Protein AF-A0A3R8M4E2-F1 (afdb_monomer_lite)

Sequence (151 aa):
SEGWDIAKRQIIWLYVALVLSTLIIVFLRDYRVLRRFSYVSMVVGLILLLSPMLPVIGTEINGARIWVRIPGLGSFQPGEFAKLFLAFFFAAYLFDHRDQLAVGGKKVLGLQLPRIKDLGPIIVVWIASMGVLVVQHDLGTSLMFFAMFVA

Radius of gyration: 19.11 Å; chains: 1; bounding box: 42×37×64 Å

Secondary structure (DSSP, 8-state):
-HHHHHHHHHHHHHHHHHHHHHHHHHH---THHHHHTHHHHHHHHHHHHHGGGSTTTEEEETTEEEEEEETTTEEE-HHHHHHHHHHHHHHHHHHHHHHHHHH---EETTEE---HHHHHHHHHHHHHHHHHHHHTT-HHHHHHHHHHHH-

Structure (mmCIF, N/CA/C/O backbone):
data_AF-A0A3R8M4E2-F1
#
_entry.id   AF-A0A3R8M4E2-F1
#
loop_
_atom_site.group_PDB
_atom_site.id
_atom_site.type_symbol
_atom_site.label_atom_id
_atom_site.label_alt_id
_atom_site.label_comp_id
_atom_site.label_asym_id
_atom_site.label_entity_id
_atom_site.label_seq_id
_atom_site.pdbx_PDB_ins_code
_atom_site.Cartn_x
_atom_site.Cartn_y
_atom_site.Cartn_z
_atom_site.occupancy
_atom_site.B_iso_or_equiv
_atom_site.auth_seq_id
_atom_site.auth_comp_id
_atom_site.auth_asym_id
_atom_site.auth_atom_id
_atom_site.pdbx_PDB_model_num
ATOM 1 N N . SER A 1 1 ? 10.727 -0.729 -34.258 1.00 61.34 1 SER A N 1
ATOM 2 C CA . SER A 1 1 ? 10.720 0.594 -33.603 1.00 61.34 1 SER A CA 1
ATOM 3 C C . SER A 1 1 ? 10.238 0.428 -32.171 1.00 61.34 1 SER A C 1
ATOM 5 O O . SER A 1 1 ? 9.037 0.452 -31.928 1.00 61.34 1 SER A O 1
ATOM 7 N N . GLU A 1 2 ? 11.165 0.219 -31.237 1.00 71.62 2 GLU A N 1
ATOM 8 C CA . GLU A 1 2 ? 10.894 -0.169 -29.838 1.00 71.62 2 GLU A CA 1
ATOM 9 C C . GLU A 1 2 ? 9.865 0.728 -29.121 1.00 71.62 2 GLU A C 1
ATOM 11 O O . GLU A 1 2 ? 9.070 0.251 -28.312 1.00 71.62 2 GLU A O 1
ATOM 16 N N . GLY A 1 3 ? 9.794 2.016 -29.480 1.00 79.94 3 GLY A N 1
ATOM 17 C CA . GLY A 1 3 ? 8.797 2.948 -28.940 1.00 79.94 3 GLY A CA 1
ATOM 18 C C . GLY A 1 3 ? 7.339 2.574 -29.246 1.00 79.94 3 GLY A C 1
ATOM 19 O O . GLY A 1 3 ? 6.466 2.792 -28.409 1.00 79.94 3 GLY A O 1
ATOM 20 N N . TRP A 1 4 ? 7.061 1.954 -30.397 1.00 82.69 4 TRP A N 1
ATOM 21 C CA . TRP A 1 4 ? 5.698 1.545 -30.761 1.00 82.69 4 TRP A CA 1
ATOM 22 C C . TRP A 1 4 ? 5.197 0.371 -29.916 1.00 82.69 4 TRP A C 1
ATOM 24 O O . TRP A 1 4 ? 4.014 0.321 -29.580 1.00 82.69 4 TRP A O 1
ATOM 34 N N . ASP A 1 5 ? 6.081 -0.545 -29.527 1.00 85.81 5 ASP A N 1
ATOM 35 C CA . ASP A 1 5 ? 5.717 -1.690 -28.687 1.00 85.81 5 ASP A CA 1
ATOM 36 C C . ASP A 1 5 ? 5.492 -1.266 -27.229 1.00 85.81 5 ASP A C 1
ATOM 38 O O . ASP A 1 5 ? 4.583 -1.764 -26.558 1.00 85.81 5 ASP A O 1
ATOM 42 N N . ILE A 1 6 ? 6.255 -0.278 -26.747 1.00 86.62 6 ILE A N 1
ATOM 43 C CA . ILE A 1 6 ? 6.025 0.353 -25.440 1.00 86.62 6 ILE A CA 1
ATOM 44 C C . ILE A 1 6 ? 4.685 1.097 -25.429 1.00 86.62 6 ILE A C 1
ATOM 46 O O . ILE A 1 6 ? 3.888 0.887 -24.512 1.00 86.62 6 ILE A O 1
ATOM 50 N N . ALA A 1 7 ? 4.407 1.906 -26.456 1.00 87.56 7 ALA A N 1
ATOM 51 C CA . ALA A 1 7 ? 3.160 2.662 -26.563 1.00 87.56 7 ALA A CA 1
ATOM 52 C C . ALA A 1 7 ? 1.929 1.741 -26.606 1.00 87.56 7 ALA A C 1
ATOM 54 O O . ALA A 1 7 ? 0.976 1.948 -25.856 1.00 87.56 7 ALA A O 1
ATOM 55 N N . LYS A 1 8 ? 1.966 0.667 -27.408 1.00 89.94 8 LYS A N 1
ATOM 56 C CA . LYS A 1 8 ? 0.891 -0.342 -27.445 1.00 89.94 8 LYS A CA 1
ATOM 57 C C . LYS A 1 8 ? 0.645 -0.959 -26.071 1.00 89.94 8 LYS A C 1
ATOM 59 O O . LYS A 1 8 ? -0.502 -1.049 -25.639 1.00 89.94 8 LYS A O 1
ATOM 64 N N . ARG A 1 9 ? 1.710 -1.346 -25.360 1.00 85.12 9 ARG A N 1
ATOM 65 C C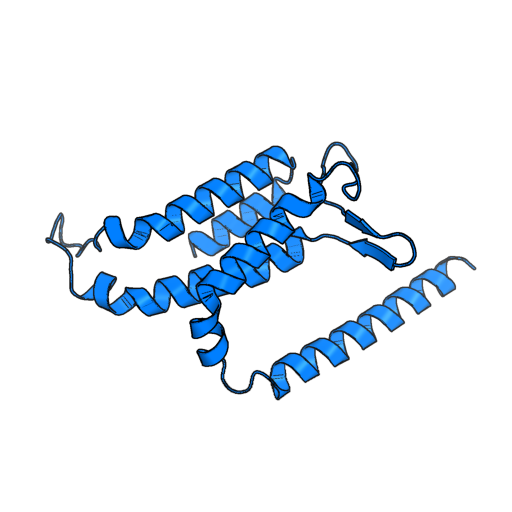A . ARG A 1 9 ? 1.596 -1.926 -24.015 1.00 85.12 9 ARG A CA 1
ATOM 66 C C . ARG A 1 9 ? 0.968 -0.942 -23.025 1.00 85.12 9 ARG A C 1
ATOM 68 O O . ARG A 1 9 ? 0.095 -1.341 -22.263 1.00 85.12 9 ARG A O 1
ATOM 75 N N . GLN A 1 10 ? 1.378 0.327 -23.046 1.00 87.06 10 GLN A N 1
ATOM 76 C CA . GLN A 1 10 ? 0.802 1.363 -22.180 1.00 87.06 10 GLN A CA 1
ATOM 77 C C . GLN A 1 10 ? -0.689 1.579 -22.454 1.00 87.06 10 GLN A C 1
ATOM 79 O O . GLN A 1 10 ? -1.475 1.638 -21.513 1.00 87.06 10 GLN A O 1
ATOM 84 N N . ILE A 1 11 ? -1.088 1.628 -23.728 1.00 92.81 11 ILE A N 1
ATOM 85 C CA . ILE A 1 11 ? -2.493 1.789 -24.119 1.00 92.81 11 ILE A CA 1
ATOM 86 C C . ILE A 1 11 ? -3.336 0.603 -23.631 1.00 92.81 11 ILE A C 1
ATOM 88 O O . ILE A 1 11 ? -4.414 0.812 -23.080 1.00 92.81 11 ILE A O 1
ATOM 92 N N . ILE A 1 12 ? -2.841 -0.634 -23.765 1.00 90.31 12 ILE A N 1
ATOM 93 C CA . ILE A 1 12 ? -3.538 -1.829 -23.260 1.00 90.31 12 ILE A CA 1
ATOM 94 C C . ILE A 1 12 ? -3.752 -1.732 -21.744 1.00 90.31 12 ILE A C 1
ATOM 96 O O . ILE A 1 12 ? -4.877 -1.903 -21.277 1.00 90.31 12 ILE A O 1
ATOM 100 N N . TRP A 1 13 ? -2.707 -1.412 -20.975 1.00 86.69 13 TRP A N 1
ATOM 101 C CA . TRP A 1 13 ? -2.825 -1.264 -19.520 1.00 86.69 13 TRP A CA 1
ATOM 102 C C . TRP A 1 13 ? -3.766 -0.131 -19.111 1.00 86.69 13 TRP A C 1
ATOM 104 O O . TRP A 1 13 ? -4.512 -0.284 -18.146 1.00 86.69 13 TRP A O 1
ATOM 114 N N . LEU A 1 14 ? -3.787 0.970 -19.864 1.00 91.38 14 LEU A N 1
ATOM 115 C CA . LEU A 1 14 ? -4.712 2.076 -19.634 1.00 91.38 14 LEU A CA 1
ATOM 116 C C . LEU A 1 14 ? -6.171 1.642 -19.836 1.00 91.38 14 LEU A C 1
ATOM 118 O O . LEU A 1 14 ? -7.011 1.918 -18.981 1.00 91.38 14 LEU A O 1
ATOM 122 N N . TYR A 1 15 ? -6.472 0.906 -20.909 1.00 93.50 15 TYR A N 1
ATOM 123 C CA . TYR A 1 15 ? -7.816 0.360 -21.122 1.00 93.50 15 TYR A CA 1
ATOM 124 C C . TYR A 1 15 ? -8.215 -0.636 -20.033 1.00 93.50 15 TYR A C 1
ATOM 126 O O . TYR A 1 15 ? -9.329 -0.557 -19.517 1.00 93.50 15 TYR A O 1
ATOM 134 N N . VAL A 1 16 ? -7.308 -1.534 -19.636 1.00 91.50 16 VAL A N 1
ATOM 135 C CA . VAL A 1 16 ? -7.551 -2.477 -18.533 1.00 91.50 16 VAL A CA 1
ATOM 136 C C . VAL A 1 16 ? -7.866 -1.724 -17.237 1.00 91.50 16 VAL A C 1
ATOM 138 O O . VAL A 1 16 ? -8.850 -2.046 -16.573 1.00 91.50 16 VAL A O 1
ATOM 141 N N . ALA A 1 17 ? -7.093 -0.688 -16.901 1.00 87.31 17 ALA A N 1
ATOM 142 C CA . ALA A 1 17 ? -7.321 0.123 -15.708 1.00 87.31 17 ALA A CA 1
ATOM 143 C C . ALA A 1 17 ? -8.676 0.853 -15.742 1.00 87.31 17 ALA A C 1
ATOM 145 O O . ALA A 1 17 ? -9.394 0.850 -14.742 1.00 87.31 17 ALA A O 1
ATOM 146 N N . LEU A 1 18 ? -9.062 1.425 -16.888 1.00 92.75 18 LEU A N 1
ATOM 147 C CA . LEU A 1 18 ? -10.352 2.105 -17.061 1.00 92.75 18 LEU A CA 1
ATOM 148 C C . LEU A 1 18 ? -11.539 1.151 -16.902 1.00 92.75 18 LEU A C 1
ATOM 150 O O . LEU A 1 18 ? -12.505 1.473 -16.205 1.00 92.75 18 LEU A O 1
ATOM 154 N N . VAL A 1 19 ? -11.460 -0.032 -17.516 1.00 93.50 19 VAL A N 1
ATOM 155 C CA . VAL A 1 19 ? -12.505 -1.055 -17.401 1.00 93.50 19 VAL A CA 1
ATOM 156 C C . VAL A 1 19 ? -12.627 -1.511 -15.951 1.00 93.50 19 VAL A C 1
ATOM 158 O O . VAL A 1 19 ? -13.721 -1.466 -15.394 1.00 93.50 19 VAL A O 1
ATOM 161 N N . LEU A 1 20 ? -11.514 -1.874 -15.306 1.00 88.56 20 LEU A N 1
ATOM 162 C CA . LEU A 1 20 ? -11.524 -2.310 -13.908 1.00 88.56 20 LEU A CA 1
ATOM 163 C C . LEU A 1 20 ? -12.052 -1.221 -12.967 1.00 88.56 20 LEU A C 1
ATOM 165 O O . LEU A 1 20 ? -12.878 -1.517 -12.109 1.00 88.56 20 LEU A O 1
ATOM 169 N N . SER A 1 21 ? -11.640 0.036 -13.149 1.00 86.75 21 SER A N 1
ATOM 170 C CA . SER A 1 21 ? -12.139 1.168 -12.358 1.00 86.75 21 SER A CA 1
ATOM 171 C C . SER A 1 21 ? -13.651 1.351 -12.515 1.00 86.75 21 SER A C 1
ATOM 173 O O . SER A 1 21 ? -14.366 1.478 -11.521 1.00 86.75 21 SER A O 1
ATOM 175 N N . THR A 1 22 ? -14.158 1.275 -13.747 1.00 88.94 22 THR A N 1
ATOM 176 C CA . THR A 1 22 ? -15.597 1.383 -14.025 1.00 88.94 22 THR A CA 1
ATOM 177 C C . THR A 1 22 ? -16.373 0.241 -13.371 1.00 88.94 22 THR A C 1
ATOM 179 O O . THR A 1 22 ? -17.385 0.483 -12.716 1.00 88.94 22 THR A O 1
ATOM 182 N N . LEU A 1 23 ? -15.884 -0.999 -13.487 1.00 88.25 23 LEU A N 1
ATOM 183 C CA . LEU A 1 23 ? -16.505 -2.160 -12.847 1.00 88.25 23 LEU A CA 1
ATOM 184 C C . LEU A 1 23 ? -16.550 -2.005 -11.324 1.00 88.25 23 LEU A C 1
ATOM 186 O O . LEU A 1 23 ? -17.595 -2.236 -10.722 1.00 88.25 23 LEU A O 1
ATOM 190 N N . ILE A 1 24 ? -15.448 -1.568 -10.709 1.00 84.31 24 ILE A N 1
ATOM 191 C CA . ILE A 1 24 ? -15.377 -1.293 -9.269 1.00 84.31 24 ILE A CA 1
ATOM 192 C C . ILE A 1 24 ? -16.459 -0.282 -8.877 1.00 84.31 24 ILE A C 1
ATOM 194 O O . ILE A 1 24 ? -17.232 -0.567 -7.973 1.00 84.31 24 ILE A O 1
ATOM 198 N N . ILE A 1 25 ? -16.578 0.849 -9.576 1.00 84.38 25 ILE A N 1
ATOM 199 C CA . ILE A 1 25 ? -17.571 1.891 -9.257 1.00 84.38 25 ILE A CA 1
ATOM 200 C C . ILE A 1 25 ? -19.011 1.379 -9.415 1.00 84.38 25 ILE A C 1
ATOM 202 O O . ILE A 1 25 ? -19.870 1.680 -8.587 1.00 84.38 25 ILE A O 1
ATOM 206 N N . VAL A 1 26 ? -19.288 0.598 -10.462 1.00 85.88 26 VAL A N 1
ATOM 207 C CA . VAL A 1 26 ? -20.635 0.072 -10.735 1.00 85.88 26 VAL A CA 1
ATOM 208 C C . VAL A 1 26 ? -21.039 -0.997 -9.716 1.00 85.88 26 VAL A C 1
ATOM 210 O O . VAL A 1 26 ? -22.174 -0.985 -9.232 1.00 85.88 26 VAL A O 1
ATOM 213 N N . PHE A 1 27 ? -20.129 -1.914 -9.377 1.00 81.38 27 PHE A N 1
ATOM 214 C CA . PHE A 1 27 ? -20.419 -3.031 -8.476 1.00 81.38 27 PHE A CA 1
ATOM 215 C C . PHE A 1 27 ? -20.308 -2.659 -6.993 1.00 81.38 27 PHE A C 1
ATOM 217 O O . PHE A 1 27 ? -21.101 -3.146 -6.188 1.00 81.38 27 PHE A O 1
ATOM 224 N N . LEU A 1 28 ? -19.401 -1.755 -6.609 1.00 75.44 28 LEU A N 1
ATOM 225 C CA . LEU A 1 28 ? -19.294 -1.226 -5.240 1.00 75.44 28 LEU A CA 1
ATOM 226 C C . LEU A 1 28 ? -20.220 -0.023 -5.042 1.00 75.44 28 LEU A C 1
ATOM 228 O O . LEU A 1 28 ? -19.820 1.035 -4.562 1.00 75.44 28 LEU A O 1
ATOM 232 N N . ARG A 1 29 ? -21.495 -0.214 -5.394 1.00 69.06 29 ARG A N 1
ATOM 233 C CA . ARG A 1 29 ? -22.538 0.810 -5.272 1.00 69.06 29 ARG A CA 1
ATOM 234 C C . ARG A 1 29 ? -22.812 1.200 -3.817 1.00 69.06 29 ARG A C 1
ATOM 236 O O . ARG A 1 29 ? -23.204 2.332 -3.552 1.00 69.06 29 ARG A O 1
ATOM 243 N N . ASP A 1 30 ? -22.588 0.272 -2.886 1.00 75.06 30 ASP A N 1
ATOM 244 C CA . ASP A 1 30 ? -22.625 0.535 -1.450 1.00 75.06 30 ASP A CA 1
ATOM 245 C C . ASP A 1 30 ? -21.216 0.458 -0.850 1.00 75.06 30 ASP A C 1
ATOM 247 O O . ASP A 1 30 ? -20.702 -0.609 -0.501 1.00 75.06 30 ASP A O 1
ATOM 251 N N . TYR A 1 31 ? -20.591 1.625 -0.695 1.00 67.19 31 TYR A N 1
ATOM 252 C CA . TYR A 1 31 ? -19.274 1.757 -0.076 1.00 67.19 31 TYR A CA 1
ATOM 253 C C . TYR A 1 31 ? -19.260 1.296 1.394 1.00 67.19 31 TYR A C 1
ATOM 255 O O . TYR A 1 31 ? -18.195 1.035 1.957 1.00 67.19 31 TYR A O 1
ATOM 263 N N . ARG A 1 32 ? -20.429 1.144 2.036 1.00 66.50 32 ARG A N 1
ATOM 264 C CA . ARG A 1 32 ? -20.531 0.618 3.405 1.00 66.50 32 ARG A CA 1
ATOM 265 C C . ARG A 1 32 ? -20.160 -0.858 3.475 1.00 66.50 32 ARG A C 1
ATOM 267 O O . ARG A 1 32 ? -19.757 -1.319 4.540 1.00 66.50 32 ARG A O 1
ATOM 274 N N . VAL A 1 33 ? -20.223 -1.589 2.359 1.00 69.19 33 VAL A N 1
ATOM 275 C CA . VAL A 1 33 ? -19.747 -2.976 2.294 1.00 69.19 33 VAL A CA 1
ATOM 276 C C . VAL A 1 33 ? -18.242 -3.041 2.569 1.00 69.19 33 VAL A C 1
ATOM 278 O O . VAL A 1 33 ? -17.817 -3.917 3.319 1.00 69.19 33 VAL A O 1
ATOM 281 N N . LEU A 1 34 ? -17.440 -2.076 2.087 1.00 66.19 34 LEU A N 1
ATOM 282 C CA . LEU A 1 34 ? -15.996 -2.028 2.381 1.00 66.19 34 LEU A CA 1
ATOM 283 C C . LEU A 1 34 ? -15.728 -1.898 3.882 1.00 66.19 34 LEU A C 1
ATOM 285 O O . LEU A 1 34 ? -14.736 -2.429 4.375 1.00 66.19 34 LEU A O 1
ATOM 289 N N . ARG A 1 35 ? -16.635 -1.247 4.621 1.00 69.75 35 ARG A N 1
ATOM 290 C CA . ARG A 1 35 ? -16.524 -1.079 6.073 1.00 69.75 35 ARG A CA 1
ATOM 291 C C . ARG A 1 35 ? -16.551 -2.424 6.800 1.00 69.75 35 ARG A C 1
ATOM 293 O O . ARG A 1 35 ? -15.725 -2.671 7.670 1.00 69.75 35 ARG A O 1
ATOM 300 N N . ARG A 1 36 ? -17.418 -3.348 6.365 1.00 75.12 36 ARG A N 1
ATOM 301 C CA . ARG A 1 36 ? -17.486 -4.720 6.905 1.00 75.12 36 ARG A CA 1
ATOM 302 C C . ARG A 1 36 ? -16.205 -5.520 6.643 1.00 75.12 36 ARG A C 1
ATOM 304 O O . ARG A 1 36 ? -15.875 -6.412 7.419 1.00 75.12 36 ARG A O 1
ATOM 311 N N . PHE A 1 37 ? -15.480 -5.192 5.576 1.00 80.38 37 PHE A N 1
ATOM 312 C CA . PHE A 1 37 ? -14.229 -5.846 5.192 1.00 80.38 37 PHE A CA 1
ATOM 313 C C . PHE A 1 37 ? -12.977 -5.083 5.647 1.00 80.38 37 PHE A C 1
ATOM 315 O O . PHE A 1 37 ? -11.884 -5.408 5.198 1.00 80.38 37 PHE A O 1
ATOM 322 N N . SER A 1 38 ? -13.100 -4.120 6.569 1.00 81.44 38 SER A N 1
ATOM 323 C CA . SER A 1 38 ? -11.979 -3.296 7.050 1.00 81.44 38 SER A CA 1
ATOM 324 C C . SER A 1 38 ? -10.763 -4.128 7.492 1.00 81.44 38 SER A C 1
ATOM 326 O O . SER A 1 38 ? -9.658 -3.941 6.981 1.00 81.44 38 SER A O 1
ATOM 328 N N . TYR A 1 39 ? -10.961 -5.130 8.356 1.00 82.69 39 TYR A N 1
ATOM 329 C CA . TYR A 1 39 ? -9.874 -6.013 8.803 1.00 82.69 39 TYR A CA 1
ATOM 330 C C . TYR A 1 39 ? -9.313 -6.905 7.689 1.00 82.69 39 TYR A C 1
ATOM 332 O O . TYR A 1 39 ? -8.128 -7.228 7.702 1.00 82.69 39 TYR A O 1
ATOM 340 N N . VAL A 1 40 ? -10.132 -7.287 6.704 1.00 86.88 40 VAL A N 1
ATOM 341 C CA . VAL A 1 40 ? -9.651 -8.036 5.533 1.00 86.88 40 VAL A CA 1
ATOM 342 C C . VAL A 1 40 ? -8.749 -7.140 4.688 1.00 86.88 40 VAL A C 1
ATOM 344 O O . VAL A 1 40 ? -7.651 -7.557 4.330 1.00 86.88 40 VAL A O 1
ATOM 347 N N . SER A 1 41 ? -9.155 -5.891 4.448 1.00 86.06 41 SER A N 1
ATOM 348 C CA . SER A 1 41 ? -8.335 -4.887 3.765 1.00 86.06 41 SER A CA 1
ATOM 349 C C . SER A 1 41 ? -7.014 -4.649 4.497 1.00 86.06 41 SER A C 1
ATOM 351 O O . SER A 1 41 ? -5.970 -4.615 3.859 1.00 86.06 41 SER A O 1
ATOM 353 N N . MET A 1 42 ? -7.016 -4.586 5.831 1.00 86.56 42 MET A N 1
ATOM 354 C CA . MET A 1 42 ? -5.784 -4.494 6.624 1.00 86.56 42 MET A CA 1
ATOM 355 C C . MET A 1 42 ? -4.829 -5.661 6.349 1.00 86.56 42 MET A C 1
ATOM 357 O O . MET A 1 42 ? -3.664 -5.444 6.027 1.00 86.56 42 MET A O 1
ATOM 361 N N . VAL A 1 43 ? -5.319 -6.900 6.457 1.00 89.75 43 VAL A N 1
ATOM 362 C CA . VAL A 1 43 ? -4.496 -8.105 6.266 1.00 89.75 43 VAL A CA 1
ATOM 363 C C . VAL A 1 43 ? -3.969 -8.181 4.835 1.00 89.75 43 VAL A C 1
ATOM 365 O O . VAL A 1 43 ? -2.776 -8.401 4.637 1.00 89.75 43 VAL A O 1
ATOM 368 N N . VAL A 1 44 ? -4.823 -7.940 3.838 1.00 90.50 44 VAL A N 1
ATOM 369 C CA . VAL A 1 44 ? -4.421 -7.907 2.423 1.00 90.50 44 VAL A CA 1
ATOM 370 C C . VAL A 1 44 ? -3.382 -6.813 2.182 1.00 90.50 44 VAL A C 1
ATOM 372 O O . VAL A 1 44 ? -2.369 -7.070 1.536 1.00 90.50 44 VAL A O 1
ATOM 375 N N . GLY A 1 45 ? -3.585 -5.621 2.745 1.00 88.81 45 GLY A N 1
ATOM 376 C CA . GLY A 1 45 ? -2.648 -4.506 2.652 1.00 88.81 45 GLY A CA 1
ATOM 377 C C . GLY A 1 45 ? -1.272 -4.846 3.225 1.00 88.81 45 GLY A C 1
ATOM 378 O O . GLY A 1 45 ? -0.267 -4.614 2.560 1.00 88.81 45 GLY A O 1
ATOM 379 N N . LEU A 1 46 ? -1.216 -5.465 4.408 1.00 87.62 46 LEU A N 1
ATOM 380 C CA . LEU A 1 46 ? 0.040 -5.896 5.032 1.00 87.62 46 LEU A CA 1
ATOM 381 C C . LEU A 1 46 ? 0.735 -7.017 4.249 1.00 87.62 46 LEU A C 1
ATOM 383 O O . LEU A 1 46 ? 1.950 -6.976 4.078 1.00 87.62 46 LEU A O 1
ATOM 387 N N . ILE A 1 47 ? -0.014 -7.997 3.735 1.00 90.12 47 ILE A N 1
ATOM 388 C CA . ILE A 1 47 ? 0.546 -9.067 2.894 1.00 90.12 47 ILE A CA 1
ATOM 389 C C . ILE A 1 47 ? 1.145 -8.478 1.617 1.00 90.12 47 ILE A C 1
ATOM 391 O O . ILE A 1 47 ? 2.267 -8.822 1.249 1.00 90.12 47 ILE A O 1
ATOM 395 N N . LEU A 1 48 ? 0.423 -7.570 0.956 1.00 88.31 48 LEU A N 1
ATOM 396 C CA . LEU A 1 48 ? 0.924 -6.875 -0.227 1.00 88.31 48 LEU A CA 1
ATOM 397 C C . LEU A 1 48 ? 2.176 -6.071 0.107 1.00 88.31 48 LEU A C 1
ATOM 399 O O . LEU A 1 48 ? 3.148 -6.151 -0.637 1.00 88.31 48 LEU A O 1
ATOM 403 N N . LEU A 1 49 ? 2.187 -5.370 1.240 1.00 86.62 49 LEU A N 1
ATOM 404 C CA . LEU A 1 49 ? 3.344 -4.611 1.696 1.00 86.62 49 LEU A CA 1
ATOM 405 C C . LEU A 1 49 ? 4.559 -5.514 1.930 1.00 86.62 49 LEU A C 1
ATOM 407 O O . LEU A 1 49 ? 5.653 -5.150 1.537 1.00 86.62 49 LEU A O 1
ATOM 411 N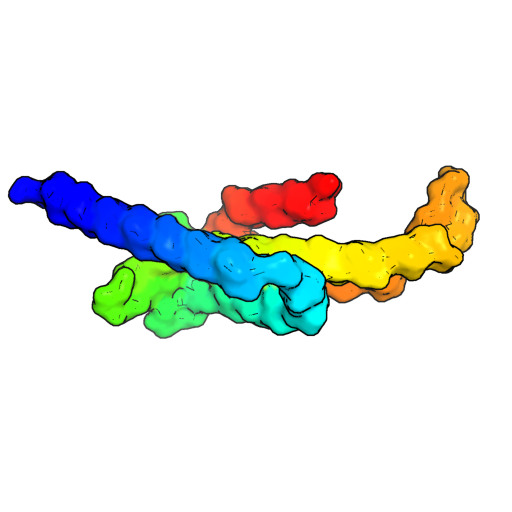 N . LEU A 1 50 ? 4.380 -6.695 2.520 1.00 86.56 50 LEU A N 1
ATOM 412 C CA . LEU A 1 50 ? 5.464 -7.646 2.792 1.00 86.56 50 LEU A CA 1
ATOM 413 C C . LEU A 1 50 ? 5.887 -8.460 1.563 1.00 86.56 50 LEU A C 1
ATOM 415 O O . LEU A 1 50 ? 6.990 -9.004 1.540 1.00 86.56 50 LEU A O 1
ATOM 419 N N . SER A 1 51 ? 5.041 -8.552 0.535 1.00 86.75 51 SER A N 1
ATOM 420 C CA . SER A 1 51 ? 5.291 -9.400 -0.635 1.00 86.75 51 SER A CA 1
ATOM 421 C C . SER A 1 51 ? 6.619 -9.139 -1.369 1.00 86.75 51 SER A C 1
ATOM 423 O O . SER A 1 51 ? 7.247 -10.125 -1.761 1.00 86.75 51 SER A O 1
ATOM 425 N N . PRO A 1 52 ? 7.139 -7.897 -1.496 1.00 84.75 52 PRO A N 1
ATOM 426 C CA . PRO A 1 52 ? 8.453 -7.656 -2.091 1.00 84.75 52 PRO A CA 1
ATOM 427 C C . PRO A 1 52 ? 9.611 -8.212 -1.256 1.00 84.75 52 PRO A C 1
ATOM 429 O O . PRO A 1 52 ? 10.688 -8.454 -1.787 1.00 84.75 52 PRO A O 1
ATOM 432 N N . MET A 1 53 ? 9.422 -8.447 0.045 1.00 82.81 53 MET A N 1
ATOM 433 C CA . MET A 1 53 ? 10.469 -9.009 0.904 1.00 82.81 53 MET A CA 1
ATOM 434 C C . MET A 1 53 ? 10.671 -10.511 0.669 1.00 82.81 53 MET A C 1
ATOM 436 O O . MET A 1 53 ? 11.703 -11.057 1.064 1.00 82.81 53 MET A O 1
ATOM 440 N N . LEU A 1 54 ? 9.719 -11.184 0.011 1.00 82.88 54 LEU A N 1
ATOM 441 C CA . LEU A 1 54 ? 9.829 -12.604 -0.296 1.00 82.88 54 LEU A CA 1
ATOM 442 C C . LEU A 1 54 ? 10.951 -12.847 -1.320 1.00 82.88 54 LEU A C 1
ATOM 444 O O . LEU A 1 54 ? 10.907 -12.288 -2.417 1.00 82.88 54 LEU A O 1
ATOM 448 N N . PRO A 1 55 ? 11.916 -1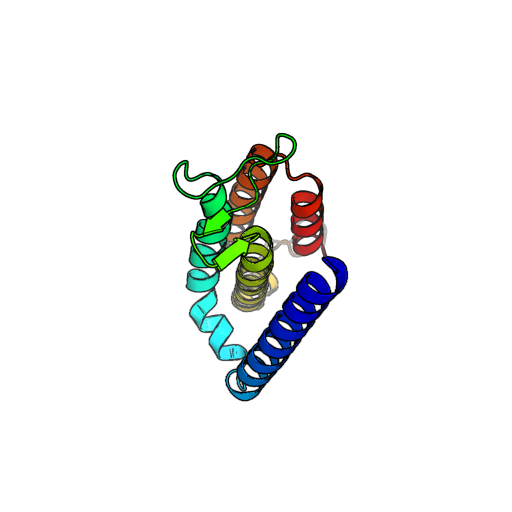3.739 -1.028 1.00 70.25 55 PRO A N 1
ATOM 449 C CA . PRO A 1 55 ? 13.105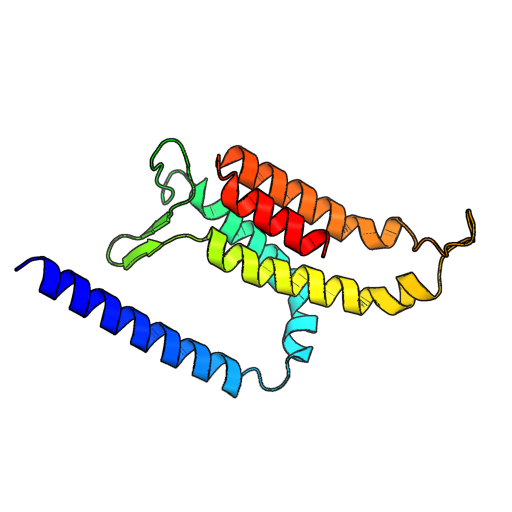 -13.937 -1.862 1.00 70.25 55 PRO A CA 1
ATOM 450 C C . PRO A 1 55 ? 12.803 -14.545 -3.241 1.00 70.25 55 PRO A C 1
ATOM 452 O O . PRO A 1 55 ? 13.645 -14.494 -4.129 1.00 70.25 55 PRO A O 1
ATOM 455 N N . VAL A 1 56 ? 11.615 -15.131 -3.421 1.00 75.12 56 VAL A N 1
ATOM 456 C CA . VAL A 1 56 ? 11.214 -15.828 -4.655 1.00 75.12 56 VAL A CA 1
ATOM 457 C C . VAL A 1 56 ? 10.666 -14.866 -5.714 1.00 75.12 56 VAL A C 1
ATOM 459 O O . VAL A 1 56 ? 10.833 -15.104 -6.906 1.00 75.12 56 VAL A O 1
ATOM 462 N N . ILE A 1 57 ? 9.991 -13.796 -5.286 1.00 79.19 57 ILE A N 1
ATOM 463 C CA . ILE A 1 57 ? 9.229 -12.900 -6.175 1.00 79.19 57 ILE A CA 1
ATOM 464 C C . ILE A 1 57 ? 9.672 -11.437 -6.076 1.00 79.19 57 ILE A C 1
ATOM 466 O O . ILE A 1 57 ? 9.415 -10.653 -6.990 1.00 79.19 57 ILE A O 1
ATOM 470 N N . GLY A 1 58 ? 10.327 -11.069 -4.975 1.00 78.44 58 GLY A N 1
ATOM 471 C CA . GLY A 1 58 ? 10.864 -9.743 -4.729 1.00 78.44 58 GLY A CA 1
ATOM 472 C C . GLY A 1 58 ? 12.105 -9.468 -5.562 1.00 78.44 58 GLY A C 1
ATOM 473 O O . GLY A 1 58 ? 13.034 -10.270 -5.605 1.00 78.44 58 GLY A O 1
ATOM 474 N N . THR A 1 59 ? 12.136 -8.306 -6.200 1.00 79.69 59 THR A N 1
ATOM 475 C CA . THR A 1 59 ? 13.289 -7.823 -6.958 1.00 79.69 59 THR A CA 1
ATOM 476 C C . THR A 1 59 ? 13.824 -6.547 -6.338 1.00 79.69 59 THR A C 1
ATOM 478 O O . THR A 1 59 ? 13.065 -5.620 -6.049 1.00 79.69 59 THR A O 1
ATOM 481 N N . GLU A 1 60 ? 15.138 -6.505 -6.154 1.00 80.19 60 GLU A N 1
ATOM 482 C CA . GLU A 1 60 ? 15.843 -5.335 -5.652 1.00 80.19 60 GLU A CA 1
ATOM 483 C C . GLU A 1 60 ? 16.303 -4.472 -6.826 1.00 80.19 60 GLU A C 1
ATOM 485 O O . GLU A 1 60 ? 17.004 -4.942 -7.723 1.00 80.19 60 GLU A O 1
ATOM 490 N N . ILE A 1 61 ? 15.866 -3.216 -6.841 1.00 78.75 61 ILE A N 1
ATOM 491 C CA . ILE A 1 61 ? 16.201 -2.236 -7.873 1.00 78.75 61 ILE A CA 1
ATOM 492 C C . ILE A 1 61 ? 16.742 -1.007 -7.150 1.00 78.75 61 ILE A C 1
ATOM 494 O O . ILE A 1 61 ? 16.068 -0.455 -6.286 1.00 78.75 61 ILE A O 1
ATOM 498 N N . ASN A 1 62 ? 17.962 -0.585 -7.489 1.00 79.25 62 ASN A N 1
ATOM 499 C CA . ASN A 1 62 ? 18.633 0.567 -6.872 1.00 79.25 62 ASN A CA 1
ATOM 500 C C . ASN A 1 62 ? 18.734 0.485 -5.331 1.00 79.25 62 ASN A C 1
ATOM 502 O O . ASN A 1 62 ? 18.598 1.496 -4.649 1.00 79.25 62 ASN A O 1
ATOM 506 N N . GLY A 1 63 ? 18.945 -0.716 -4.776 1.00 76.62 63 GLY A N 1
ATOM 507 C CA . GLY A 1 63 ? 19.051 -0.933 -3.324 1.00 76.62 63 GLY A CA 1
ATOM 508 C C . GLY A 1 63 ? 17.719 -0.875 -2.567 1.00 76.62 63 GLY A C 1
ATOM 509 O O . GLY A 1 63 ? 17.719 -0.878 -1.335 1.00 76.62 63 GLY A O 1
ATOM 510 N N . ALA A 1 64 ? 16.595 -0.816 -3.288 1.00 77.56 64 ALA A N 1
ATOM 511 C CA . ALA A 1 64 ? 15.252 -0.844 -2.732 1.00 77.56 64 ALA A CA 1
ATOM 512 C C . ALA A 1 64 ? 14.506 -2.102 -3.193 1.00 77.56 64 ALA A C 1
ATOM 514 O O . ALA A 1 64 ? 14.471 -2.440 -4.383 1.00 77.56 64 ALA A O 1
ATOM 515 N N . ARG A 1 65 ? 13.883 -2.808 -2.248 1.00 81.75 65 ARG A N 1
ATOM 516 C CA . ARG A 1 65 ? 13.176 -4.069 -2.506 1.00 81.75 65 ARG A CA 1
ATOM 517 C C . ARG A 1 65 ? 11.670 -3.859 -2.427 1.00 81.75 65 ARG A C 1
ATOM 519 O O . ARG A 1 65 ? 11.024 -4.260 -1.468 1.00 81.75 65 ARG A O 1
ATOM 526 N N . ILE A 1 66 ? 11.143 -3.192 -3.448 1.00 83.75 66 ILE A N 1
ATOM 527 C CA . ILE A 1 66 ? 9.744 -2.731 -3.506 1.00 83.75 66 ILE A CA 1
ATOM 528 C C . ILE A 1 66 ? 8.972 -3.430 -4.638 1.00 83.75 66 ILE A C 1
ATOM 530 O O . ILE A 1 66 ? 7.745 -3.530 -4.616 1.00 83.75 66 ILE A O 1
ATOM 534 N N . TRP A 1 67 ? 9.689 -3.933 -5.643 1.00 82.75 67 TRP A N 1
ATOM 535 C CA . TRP A 1 67 ? 9.103 -4.504 -6.848 1.00 82.75 67 TRP A CA 1
ATOM 536 C C . TRP A 1 67 ? 8.925 -6.009 -6.714 1.00 82.75 67 TRP A C 1
ATOM 538 O O . TRP A 1 67 ? 9.805 -6.708 -6.216 1.00 82.75 67 TRP A O 1
ATOM 548 N N . VAL A 1 68 ? 7.798 -6.505 -7.216 1.00 85.69 68 VAL A N 1
ATOM 549 C CA . VAL A 1 68 ? 7.538 -7.932 -7.381 1.00 85.69 68 VAL A CA 1
ATOM 550 C C . VAL A 1 68 ? 7.502 -8.252 -8.865 1.00 85.69 68 VAL A C 1
ATOM 552 O O . VAL A 1 68 ? 6.786 -7.608 -9.635 1.00 85.69 68 VAL A O 1
ATOM 555 N N . ARG A 1 69 ? 8.274 -9.257 -9.280 1.00 82.69 69 ARG A N 1
ATOM 556 C CA . ARG A 1 69 ? 8.309 -9.717 -10.668 1.00 82.69 69 ARG A CA 1
ATOM 557 C C . ARG A 1 69 ? 7.563 -11.032 -10.791 1.00 82.69 69 ARG A C 1
ATOM 559 O O . ARG A 1 69 ? 7.969 -12.038 -10.219 1.00 82.69 69 ARG A O 1
ATOM 566 N N . ILE A 1 70 ? 6.491 -11.026 -11.576 1.00 79.00 70 ILE A N 1
ATOM 567 C CA . ILE A 1 70 ? 5.719 -12.232 -11.868 1.00 79.00 70 ILE A CA 1
ATOM 568 C C . ILE A 1 70 ? 6.131 -12.731 -13.260 1.00 79.00 70 ILE A C 1
ATOM 570 O O . ILE A 1 70 ? 6.010 -11.976 -14.235 1.00 79.00 70 ILE A O 1
ATOM 574 N N . PRO A 1 71 ? 6.625 -13.980 -13.385 1.00 74.06 71 PRO A N 1
ATOM 575 C CA . PRO A 1 71 ? 6.965 -14.563 -14.679 1.00 74.06 71 PRO A CA 1
ATOM 576 C C . PRO A 1 71 ? 5.794 -14.448 -15.668 1.00 74.06 71 PRO A C 1
ATOM 578 O O . PRO A 1 71 ? 4.674 -14.840 -15.360 1.00 74.06 71 PRO A O 1
ATOM 581 N N . GLY A 1 72 ? 6.040 -13.865 -16.844 1.00 73.69 72 GLY A N 1
ATOM 582 C CA . GLY A 1 72 ? 5.037 -13.687 -17.904 1.00 73.69 72 GLY A CA 1
ATOM 583 C C . GLY A 1 72 ? 4.124 -12.456 -17.784 1.00 73.69 72 GLY A C 1
ATOM 584 O O . GLY A 1 72 ? 3.613 -12.007 -18.804 1.00 73.69 72 GLY A O 1
ATOM 585 N N . LEU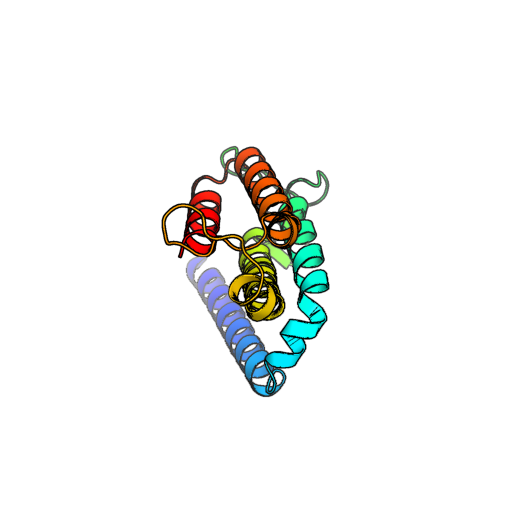 A 1 73 ? 3.960 -11.865 -16.593 1.00 70.62 73 LEU A N 1
ATOM 586 C CA . LEU A 1 73 ? 3.085 -10.695 -16.371 1.00 70.62 73 LEU A CA 1
ATOM 587 C C . LEU A 1 73 ? 3.848 -9.375 -16.168 1.00 70.62 73 LEU A C 1
ATOM 589 O O . LEU A 1 73 ? 3.268 -8.301 -16.314 1.00 70.62 73 LEU A O 1
ATOM 593 N N . GLY A 1 74 ? 5.154 -9.440 -15.891 1.00 78.12 74 GLY A N 1
ATOM 594 C CA . GLY A 1 74 ? 6.022 -8.269 -15.753 1.00 78.12 74 GLY A CA 1
ATOM 595 C C . GLY A 1 74 ? 6.317 -7.895 -14.299 1.00 78.12 74 GLY A C 1
ATOM 596 O O . GLY A 1 74 ? 6.210 -8.719 -13.391 1.00 78.12 74 GLY A O 1
ATOM 597 N N . SER A 1 75 ? 6.774 -6.660 -14.091 1.00 80.44 75 SER A N 1
ATOM 598 C CA . SER A 1 75 ? 7.074 -6.101 -12.770 1.00 80.44 75 SER A CA 1
ATOM 599 C C . SER A 1 75 ? 5.916 -5.243 -12.279 1.00 80.44 75 SER A C 1
ATOM 601 O O . SER A 1 75 ? 5.413 -4.389 -13.007 1.00 80.44 75 SER A O 1
ATOM 603 N N . PHE A 1 76 ? 5.533 -5.452 -11.030 1.00 84.12 76 PHE A N 1
ATOM 604 C CA . PHE A 1 76 ? 4.437 -4.776 -10.359 1.00 84.12 76 PHE A CA 1
ATOM 605 C C . PHE A 1 76 ? 4.926 -4.208 -9.028 1.00 84.12 76 PHE A C 1
ATOM 607 O O . PHE A 1 76 ? 5.867 -4.747 -8.442 1.00 84.12 76 PHE A O 1
ATOM 614 N N . GLN A 1 77 ? 4.285 -3.143 -8.547 1.00 85.94 77 GLN A N 1
ATOM 615 C CA . GLN A 1 77 ? 4.590 -2.533 -7.257 1.00 85.94 77 GLN A CA 1
ATOM 616 C C . GLN A 1 77 ? 3.440 -2.790 -6.264 1.00 85.94 77 GLN A C 1
ATOM 618 O O . GLN A 1 77 ? 2.486 -2.012 -6.199 1.00 85.94 77 GLN A O 1
ATOM 623 N N . PRO A 1 78 ? 3.516 -3.858 -5.446 1.00 85.31 78 PRO A N 1
ATOM 624 C CA . PRO A 1 78 ? 2.486 -4.186 -4.459 1.00 85.31 78 PRO A CA 1
ATOM 625 C C . PRO A 1 78 ? 2.195 -3.064 -3.466 1.00 85.31 78 PRO A C 1
ATOM 627 O O . PRO A 1 78 ? 1.055 -2.918 -3.024 1.00 85.31 78 PRO A O 1
ATOM 630 N N . GLY A 1 79 ? 3.205 -2.245 -3.151 1.00 84.69 79 GLY A N 1
ATOM 631 C CA . GLY A 1 79 ? 3.080 -1.104 -2.245 1.00 84.69 79 GLY A CA 1
ATOM 632 C C . GLY A 1 79 ? 2.026 -0.078 -2.680 1.00 84.69 79 GLY A C 1
ATOM 633 O O . GLY A 1 79 ? 1.410 0.564 -1.831 1.00 84.69 79 GLY A O 1
ATOM 634 N N . GLU A 1 80 ? 1.747 0.053 -3.981 1.00 84.81 80 GLU A N 1
ATOM 635 C CA . GLU A 1 80 ? 0.686 0.946 -4.466 1.00 84.81 80 GLU A CA 1
ATOM 636 C C . GLU A 1 80 ? -0.706 0.458 -4.066 1.00 84.81 80 GLU A C 1
ATOM 638 O O . GLU A 1 80 ? -1.545 1.243 -3.626 1.00 84.81 80 GLU A O 1
ATOM 643 N N . PHE A 1 81 ? -0.927 -0.851 -4.138 1.00 85.50 81 PHE A N 1
ATOM 644 C CA . PHE A 1 81 ? -2.193 -1.472 -3.770 1.00 85.50 81 PHE A CA 1
ATOM 645 C C . PHE A 1 81 ? -2.327 -1.557 -2.255 1.00 85.50 81 PHE A C 1
ATOM 647 O O . PHE A 1 81 ? -3.397 -1.271 -1.719 1.00 85.50 81 PHE A O 1
ATOM 654 N N . ALA A 1 82 ? -1.228 -1.856 -1.555 1.00 87.44 82 ALA A N 1
ATOM 655 C CA . ALA A 1 82 ? -1.176 -1.826 -0.099 1.00 87.44 82 ALA A CA 1
ATOM 656 C C . ALA A 1 82 ? -1.661 -0.477 0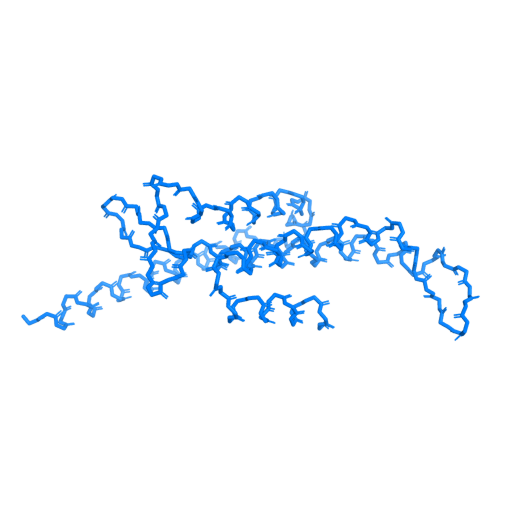.462 1.00 87.44 82 ALA A C 1
ATOM 658 O O . ALA A 1 82 ? -2.453 -0.474 1.402 1.00 87.44 82 ALA A O 1
ATOM 659 N N . LYS A 1 83 ? -1.280 0.657 -0.155 1.00 83.25 83 LYS A N 1
ATOM 660 C CA . LYS A 1 83 ? -1.785 1.997 0.211 1.00 83.25 83 LYS A CA 1
ATOM 661 C C . LYS A 1 83 ? -3.304 2.085 0.170 1.00 83.25 83 LYS A C 1
ATOM 663 O O . LYS A 1 83 ? -3.898 2.576 1.120 1.00 83.25 83 LYS A O 1
ATOM 668 N N . LEU A 1 84 ? -3.934 1.604 -0.901 1.00 85.56 84 LEU A N 1
ATOM 669 C CA . LEU A 1 84 ? -5.390 1.667 -1.057 1.00 85.56 84 LEU A CA 1
ATOM 670 C C . LEU A 1 84 ? -6.105 0.826 0.007 1.00 85.56 84 LEU A C 1
ATOM 672 O O . LEU A 1 84 ? -7.030 1.302 0.660 1.00 85.56 84 LEU A O 1
ATOM 676 N N . PHE A 1 85 ? -5.645 -0.407 0.225 1.00 87.00 85 PHE A N 1
ATOM 677 C CA . PHE A 1 85 ? -6.239 -1.304 1.216 1.00 87.00 85 PHE A CA 1
ATOM 678 C C . PHE A 1 85 ? -6.062 -0.799 2.653 1.00 87.00 85 PHE A C 1
ATOM 680 O O . PHE A 1 85 ? -7.010 -0.834 3.440 1.00 87.00 85 PHE A O 1
ATOM 687 N N . LEU A 1 86 ? -4.876 -0.287 2.987 1.00 84.12 86 LEU A N 1
ATOM 688 C CA . LEU A 1 86 ? -4.612 0.304 4.297 1.00 84.12 86 LEU A CA 1
ATOM 689 C C . LEU A 1 86 ? -5.386 1.615 4.490 1.00 84.12 86 LEU A C 1
ATOM 691 O O . LEU A 1 86 ? -5.935 1.819 5.568 1.00 84.12 86 LEU A O 1
ATOM 695 N N . ALA A 1 87 ? -5.533 2.447 3.453 1.00 84.06 87 ALA A N 1
ATOM 696 C CA . ALA A 1 87 ? -6.391 3.633 3.494 1.00 84.06 87 ALA A CA 1
ATOM 697 C C . ALA A 1 87 ? -7.845 3.267 3.815 1.00 84.06 87 ALA A C 1
ATOM 699 O O . ALA A 1 87 ? -8.462 3.885 4.681 1.00 84.06 87 ALA A O 1
ATOM 700 N N . PHE A 1 88 ? -8.389 2.232 3.163 1.00 83.62 88 PHE A N 1
ATOM 701 C CA . PHE A 1 88 ? -9.740 1.753 3.454 1.00 83.62 88 PHE A CA 1
ATOM 702 C C . PHE A 1 88 ? -9.873 1.227 4.880 1.00 83.62 88 PHE A C 1
ATOM 704 O O . PHE A 1 88 ? -10.872 1.526 5.532 1.00 83.62 88 PHE A O 1
ATOM 711 N N . PHE A 1 89 ? -8.877 0.487 5.376 1.00 84.88 89 PHE A N 1
ATOM 712 C CA . PHE A 1 89 ? -8.849 0.047 6.769 1.00 84.88 89 PHE A CA 1
ATOM 713 C C . PHE A 1 89 ? -8.854 1.237 7.731 1.00 84.88 89 PHE A C 1
ATOM 715 O O . PHE A 1 89 ? -9.722 1.304 8.598 1.00 84.88 89 PHE A O 1
ATOM 722 N N . PHE A 1 90 ? -7.936 2.194 7.562 1.00 80.56 90 PHE A N 1
ATOM 723 C CA . PHE A 1 90 ? -7.847 3.362 8.435 1.00 80.56 90 PHE A CA 1
ATOM 724 C C . PHE A 1 90 ? -9.143 4.177 8.410 1.00 80.56 90 PHE A C 1
ATOM 726 O O . PHE A 1 90 ? -9.684 4.484 9.470 1.00 80.56 90 PHE A O 1
ATOM 733 N N . ALA A 1 91 ? -9.696 4.446 7.224 1.00 81.38 91 ALA A N 1
ATOM 734 C CA . ALA A 1 91 ? -10.946 5.185 7.073 1.00 81.38 91 ALA A CA 1
ATOM 735 C C . ALA A 1 91 ? -12.135 4.464 7.731 1.00 81.38 91 ALA A C 1
ATOM 737 O O . ALA A 1 91 ? -12.899 5.077 8.477 1.00 81.38 91 ALA A O 1
ATOM 738 N N . ALA A 1 92 ? -12.290 3.159 7.487 1.00 79.81 92 ALA A N 1
ATOM 739 C CA . ALA A 1 92 ? -13.379 2.370 8.053 1.00 79.81 92 ALA A CA 1
ATOM 740 C C . ALA A 1 92 ? -13.247 2.219 9.573 1.00 79.81 92 ALA A C 1
ATOM 742 O O . ALA A 1 92 ? -14.220 2.431 10.292 1.00 79.81 92 ALA A O 1
ATOM 743 N N . TYR A 1 93 ? -12.046 1.907 10.066 1.00 76.88 93 TYR A N 1
ATOM 744 C CA . TYR A 1 93 ? -11.786 1.739 11.491 1.00 76.88 93 TYR A CA 1
ATOM 745 C C . TYR A 1 93 ? -12.002 3.050 12.254 1.00 76.88 93 TYR A C 1
ATOM 747 O O . TYR A 1 93 ? -12.657 3.044 13.298 1.00 76.88 93 TYR A O 1
ATOM 755 N N . LEU A 1 94 ? -11.495 4.176 11.736 1.00 75.06 94 LEU A N 1
ATOM 756 C CA . LEU A 1 94 ? -11.667 5.487 12.365 1.00 75.06 94 LEU A CA 1
ATOM 757 C C . LEU A 1 94 ? -13.143 5.902 12.388 1.00 75.06 94 LEU A C 1
ATOM 759 O O . LEU A 1 94 ? -13.621 6.418 13.394 1.00 75.06 94 LEU A O 1
ATOM 763 N N . PHE A 1 95 ? -13.884 5.621 11.314 1.00 73.19 95 PHE A N 1
ATOM 764 C CA . PHE A 1 95 ? -15.322 5.870 11.253 1.00 73.19 95 PHE A CA 1
ATOM 765 C C . PHE A 1 95 ? -16.118 4.983 12.219 1.00 73.19 95 PHE A C 1
ATOM 767 O O . PHE A 1 95 ? -17.038 5.474 12.864 1.00 73.19 95 PHE A O 1
ATOM 774 N N . ASP A 1 96 ? -15.789 3.695 12.339 1.00 70.25 96 ASP A N 1
ATOM 775 C CA . ASP A 1 96 ? -16.469 2.771 13.259 1.00 70.25 96 ASP A CA 1
ATOM 776 C C . ASP A 1 96 ? -16.251 3.137 14.726 1.00 70.25 96 ASP A C 1
ATOM 778 O O . ASP A 1 96 ? -17.170 3.042 15.539 1.00 70.25 96 ASP A O 1
ATOM 782 N N . HIS A 1 97 ? -15.054 3.616 15.056 1.00 66.25 97 HIS A N 1
ATOM 783 C CA . HIS A 1 97 ? -14.716 4.013 16.416 1.00 66.25 97 HIS A CA 1
ATOM 784 C C . HIS A 1 97 ? -15.009 5.494 16.687 1.00 66.25 97 HIS A C 1
ATOM 786 O O . HIS A 1 97 ? -14.892 5.917 17.831 1.00 66.25 97 HIS A O 1
ATOM 792 N N . ARG A 1 98 ? -15.471 6.282 15.701 1.00 60.47 98 ARG A N 1
ATOM 793 C CA . ARG A 1 98 ? -15.745 7.729 15.848 1.00 60.47 98 ARG A CA 1
ATOM 794 C C . ARG A 1 98 ? -16.660 8.058 17.032 1.00 60.47 98 ARG A C 1
ATOM 796 O O . ARG A 1 98 ? -16.410 9.028 17.735 1.00 60.47 98 ARG A O 1
ATOM 803 N N . ASP A 1 99 ? -17.684 7.237 17.279 1.00 52.47 99 ASP A N 1
ATOM 804 C CA . ASP A 1 99 ? -18.670 7.482 18.336 1.00 52.47 99 ASP A CA 1
ATOM 805 C C . ASP A 1 99 ? -18.095 7.105 19.716 1.00 52.47 99 ASP A C 1
ATOM 807 O O . ASP A 1 99 ? -18.394 7.749 20.718 1.00 52.47 99 ASP A O 1
ATOM 811 N N . GLN A 1 100 ? -17.179 6.132 19.780 1.00 51.38 100 GLN A N 1
ATOM 812 C CA . GLN A 1 100 ? -16.424 5.805 20.999 1.00 51.38 100 GLN A CA 1
ATOM 813 C C . GLN A 1 100 ? -15.325 6.841 21.289 1.00 51.38 100 GLN A C 1
ATOM 815 O O . GLN A 1 100 ? -15.088 7.189 22.450 1.00 51.38 100 GLN A O 1
ATOM 820 N N . LEU A 1 101 ? -14.715 7.394 20.234 1.00 51.03 101 LEU A N 1
ATOM 821 C CA . LEU A 1 101 ? -13.773 8.510 20.303 1.00 51.03 101 LEU A CA 1
ATOM 822 C C . LEU A 1 101 ? -14.477 9.804 20.765 1.00 51.03 101 LEU A C 1
ATOM 824 O O . LEU A 1 101 ? -13.892 10.564 21.533 1.00 51.03 101 LEU A O 1
ATOM 828 N N . ALA A 1 102 ? -15.736 10.019 20.361 1.00 49.56 102 ALA A N 1
ATOM 829 C CA . ALA A 1 102 ? -16.527 11.207 20.693 1.00 49.56 102 ALA A CA 1
ATOM 830 C C . ALA A 1 102 ? -17.220 11.158 22.072 1.00 49.56 102 ALA A C 1
ATOM 832 O O . ALA A 1 102 ? -17.448 12.206 22.670 1.00 49.56 102 ALA A O 1
ATOM 833 N N . VAL A 1 103 ? -17.561 9.976 22.603 1.00 49.41 103 VAL A N 1
ATOM 834 C CA . VAL A 1 103 ? -18.406 9.859 23.816 1.00 49.41 103 VAL A CA 1
ATOM 835 C C . VAL A 1 103 ? -17.621 9.432 25.079 1.00 49.41 103 VAL A C 1
ATOM 837 O O . VAL A 1 103 ? -18.143 9.504 26.190 1.00 49.41 103 VAL A O 1
ATOM 840 N N . GLY A 1 104 ? -16.347 9.024 24.977 1.00 46.88 104 GLY A N 1
ATOM 841 C CA . GLY A 1 104 ? -15.700 8.209 26.024 1.00 46.88 104 GLY A CA 1
ATOM 842 C C . GLY A 1 104 ? -14.522 8.767 26.847 1.00 46.88 104 GLY A C 1
ATOM 843 O O . GLY A 1 104 ? -13.951 7.989 27.623 1.00 46.88 104 GLY A O 1
ATOM 844 N N . GLY A 1 105 ? -14.102 10.030 26.706 1.00 49.62 105 GLY A N 1
ATOM 845 C CA . GLY A 1 105 ? -12.819 10.524 27.251 1.00 49.62 105 GLY A CA 1
ATOM 846 C C . GLY A 1 105 ? -12.893 11.451 28.477 1.00 49.62 105 GLY A C 1
ATOM 847 O O . GLY A 1 105 ? -13.627 12.439 28.470 1.00 49.62 105 GLY A O 1
ATOM 848 N N . LYS A 1 106 ? -12.081 11.192 29.523 1.00 50.78 106 LYS A N 1
ATOM 849 C CA . LYS A 1 106 ? -11.846 12.142 30.636 1.00 50.78 106 LYS A CA 1
ATOM 850 C C . LYS A 1 106 ? -11.256 13.444 30.078 1.00 50.78 106 LYS A C 1
ATOM 852 O O . LYS A 1 106 ? -10.256 13.408 29.368 1.00 50.78 106 LYS A O 1
ATOM 857 N N . LYS A 1 107 ? -11.847 14.584 30.451 1.00 48.22 107 LYS A N 1
ATOM 858 C CA . LYS A 1 107 ? -11.329 15.922 30.130 1.00 48.22 107 LYS A CA 1
ATOM 859 C C . LYS A 1 107 ? -9.922 16.082 30.710 1.00 48.22 107 LYS A C 1
ATOM 861 O O . LYS A 1 107 ? -9.765 16.099 31.928 1.00 48.22 107 LYS A O 1
ATOM 866 N N . VAL A 1 108 ? -8.923 16.249 29.852 1.00 49.25 108 VAL A N 1
ATOM 867 C CA . VAL A 1 108 ? -7.596 16.738 30.241 1.00 49.25 108 VAL A CA 1
ATOM 868 C C . VAL A 1 108 ? -7.304 17.930 29.335 1.00 49.25 108 VAL A C 1
ATOM 870 O O . VAL A 1 108 ? -7.389 17.808 28.119 1.00 49.25 108 VAL A O 1
ATOM 873 N N . LEU A 1 109 ? -7.025 19.098 29.927 1.00 56.44 109 LEU A N 1
ATOM 874 C CA . LEU A 1 109 ? -6.699 20.342 29.203 1.00 56.44 109 LEU A CA 1
ATOM 875 C C . LEU A 1 109 ? -7.783 20.851 28.222 1.00 56.44 109 LEU A C 1
ATOM 877 O O . LEU A 1 109 ? -7.473 21.408 27.178 1.00 56.44 109 LEU A O 1
ATOM 881 N N . GLY A 1 110 ? -9.072 20.676 28.536 1.00 56.47 110 GLY A N 1
ATOM 882 C CA . GLY A 1 110 ? -10.173 21.231 27.725 1.00 56.47 110 GLY A CA 1
ATOM 883 C C . GLY A 1 110 ? -10.449 20.505 26.399 1.00 56.47 110 GLY A C 1
ATOM 884 O O . GLY A 1 110 ? -11.485 20.749 25.789 1.00 56.47 110 GLY A O 1
ATOM 885 N N . LEU A 1 111 ? -9.595 19.556 26.008 1.00 54.47 111 LEU A N 1
ATOM 886 C CA . LEU A 1 111 ? -9.810 18.623 24.905 1.00 54.47 111 LEU A CA 1
ATOM 887 C C . LEU A 1 111 ? -10.340 17.291 25.458 1.00 54.47 111 LEU A C 1
ATOM 889 O O . LEU A 1 111 ? -9.802 16.722 26.412 1.00 54.47 111 LEU A O 1
ATOM 893 N N . GLN A 1 112 ? -11.431 16.786 24.881 1.00 53.97 112 GLN A N 1
ATOM 894 C CA . GLN A 1 112 ? -11.888 15.420 25.136 1.00 53.97 112 GLN A CA 1
ATOM 895 C C . GLN A 1 112 ? -10.950 14.476 24.390 1.00 53.97 112 GLN A C 1
ATOM 897 O O . GLN A 1 112 ? -11.119 14.237 23.198 1.00 53.97 112 GLN A O 1
ATOM 902 N N . LEU A 1 113 ? -9.918 13.987 25.080 1.00 52.41 113 LEU A N 1
ATOM 903 C CA . LEU A 1 113 ? -9.005 13.021 24.487 1.00 52.41 113 LEU A CA 1
ATOM 904 C C . LEU A 1 113 ? -9.720 11.667 24.372 1.00 52.41 113 LEU A C 1
ATOM 906 O O . LEU A 1 113 ? -10.149 11.124 25.400 1.00 52.41 113 LEU A O 1
ATOM 910 N N . PRO A 1 114 ? -9.865 11.115 23.156 1.00 53.50 114 PRO A N 1
ATOM 911 C CA . PRO A 1 114 ? -10.412 9.782 22.971 1.00 53.50 114 PRO A CA 1
ATOM 912 C C . PRO A 1 114 ? -9.606 8.729 23.741 1.00 53.50 114 PRO A C 1
ATOM 914 O O . PRO A 1 114 ? -8.416 8.899 24.019 1.00 53.50 114 PRO A O 1
ATOM 917 N N . ARG A 1 115 ? -10.239 7.604 24.091 1.00 56.03 115 ARG A N 1
ATOM 918 C CA . ARG A 1 115 ? -9.559 6.510 24.797 1.00 56.03 115 ARG A CA 1
ATOM 919 C C . ARG A 1 115 ? -8.442 5.941 23.916 1.00 56.03 115 ARG A C 1
ATOM 921 O O . ARG A 1 115 ? -8.703 5.283 22.918 1.00 56.03 115 ARG A O 1
ATOM 928 N N . ILE A 1 116 ? -7.192 6.115 24.351 1.00 54.75 116 ILE A N 1
ATOM 929 C CA . ILE A 1 116 ? -5.975 5.587 23.694 1.00 54.75 116 ILE A CA 1
ATOM 930 C C . ILE A 1 116 ? -6.075 4.078 23.390 1.00 54.75 116 ILE A C 1
ATOM 932 O O . ILE A 1 116 ? -5.470 3.596 22.438 1.00 54.75 116 ILE A O 1
ATOM 936 N N . LYS A 1 117 ? -6.871 3.327 24.165 1.00 57.41 117 LYS A N 1
ATOM 937 C CA . LYS A 1 117 ? -7.076 1.885 23.968 1.00 57.41 117 LYS A CA 1
ATOM 938 C C . LYS A 1 117 ? -7.740 1.539 22.628 1.00 57.41 117 LYS A C 1
ATOM 940 O O . LYS A 1 117 ? -7.370 0.525 22.048 1.00 57.41 117 LYS A O 1
ATOM 945 N N . ASP A 1 118 ? -8.621 2.393 22.110 1.00 62.97 118 ASP A N 1
ATOM 946 C CA . ASP A 1 118 ? -9.330 2.141 20.846 1.00 62.97 118 ASP A CA 1
ATOM 947 C C . ASP A 1 118 ? -8.483 2.567 19.630 1.00 62.97 118 ASP A C 1
ATOM 949 O O . ASP A 1 118 ? -8.649 2.044 18.530 1.00 62.97 118 ASP A O 1
ATOM 953 N N . LEU A 1 119 ? -7.497 3.449 19.846 1.00 67.38 119 LEU A N 1
ATOM 954 C CA . LEU A 1 119 ? -6.477 3.841 18.863 1.00 67.38 119 LEU A CA 1
ATOM 955 C C . LEU A 1 119 ? -5.326 2.828 18.748 1.00 67.38 119 LEU A C 1
ATOM 957 O O . LEU A 1 119 ? -4.552 2.885 17.791 1.00 67.38 119 LEU A O 1
ATOM 961 N N . GLY A 1 120 ? -5.210 1.897 19.701 1.00 73.88 120 GLY A N 1
ATOM 962 C CA . GLY A 1 120 ? -4.124 0.917 19.769 1.00 73.88 120 GLY A CA 1
ATOM 963 C C . GLY A 1 120 ? -3.921 0.137 18.463 1.00 73.88 120 GLY A C 1
ATOM 964 O O . GLY A 1 120 ? -2.814 0.162 17.928 1.00 73.88 120 GLY A O 1
ATOM 965 N N . PRO A 1 121 ? -4.963 -0.501 17.897 1.00 75.06 121 PRO A N 1
ATOM 966 C CA . PRO A 1 121 ? -4.833 -1.265 16.656 1.00 75.06 121 PRO A CA 1
ATOM 967 C C . PRO A 1 121 ? -4.384 -0.427 15.452 1.00 75.06 121 PRO A C 1
ATOM 969 O O . PRO A 1 121 ? -3.546 -0.889 14.682 1.00 75.06 121 PRO A O 1
ATOM 972 N N . ILE A 1 122 ? -4.864 0.815 15.313 1.00 75.56 122 ILE A N 1
ATOM 973 C CA . ILE A 1 122 ? -4.424 1.716 14.235 1.00 75.56 122 ILE A CA 1
ATOM 974 C C . ILE A 1 122 ? -2.934 2.025 14.374 1.00 75.56 122 ILE A C 1
ATOM 976 O O . ILE A 1 122 ? -2.187 1.882 13.409 1.00 75.56 122 ILE A O 1
ATOM 980 N N . ILE A 1 123 ? -2.502 2.428 15.572 1.00 79.06 123 ILE A N 1
ATOM 981 C CA . ILE A 1 123 ? -1.111 2.816 15.829 1.00 79.06 123 ILE A CA 1
ATOM 982 C C . ILE A 1 123 ? -0.179 1.623 15.602 1.00 79.06 123 ILE A C 1
ATOM 984 O O . ILE A 1 123 ? 0.861 1.776 14.971 1.00 79.06 123 ILE A O 1
ATOM 988 N N . VAL A 1 124 ? -0.558 0.423 16.053 1.00 83.88 124 VAL A N 1
ATOM 989 C CA . VAL A 1 124 ? 0.234 -0.799 15.841 1.00 83.88 124 VAL A CA 1
ATOM 990 C C . VAL A 1 124 ? 0.393 -1.100 14.353 1.00 83.88 124 VAL A C 1
ATOM 992 O O . VAL A 1 124 ? 1.512 -1.319 13.891 1.00 83.88 124 VAL A O 1
ATOM 995 N N . VAL A 1 125 ? -0.701 -1.077 13.588 1.00 80.25 125 VAL A N 1
ATOM 996 C CA . VAL A 1 125 ? -0.670 -1.344 12.140 1.00 80.25 125 VAL A CA 1
ATOM 997 C C . VAL A 1 125 ? 0.132 -0.275 11.404 1.00 80.25 125 VAL A C 1
ATOM 999 O O . VAL A 1 125 ? 0.890 -0.595 10.488 1.00 80.25 125 VAL A O 1
ATOM 1002 N N . TRP A 1 126 ? 0.007 0.984 11.816 1.00 83.69 126 TRP A N 1
ATOM 1003 C CA . TRP A 1 126 ? 0.752 2.097 11.244 1.00 83.69 126 TRP A CA 1
ATOM 1004 C C . TRP A 1 126 ? 2.258 1.972 11.504 1.00 83.69 126 TRP A C 1
ATOM 1006 O O . TRP A 1 126 ? 3.036 2.027 10.553 1.00 83.69 126 TRP A O 1
ATOM 1016 N N . ILE A 1 127 ? 2.674 1.710 12.749 1.00 84.69 127 ILE A N 1
ATOM 1017 C CA . ILE A 1 127 ? 4.087 1.484 13.099 1.00 84.69 127 ILE A CA 1
ATOM 1018 C C . ILE A 1 127 ? 4.637 0.273 12.340 1.00 84.69 127 ILE A C 1
ATOM 1020 O O . ILE A 1 127 ? 5.732 0.350 11.785 1.00 84.69 127 ILE A O 1
ATOM 1024 N N . ALA A 1 128 ? 3.882 -0.828 12.275 1.00 85.31 128 ALA A N 1
ATOM 1025 C CA . ALA A 1 128 ? 4.291 -2.021 11.542 1.00 85.31 128 ALA A CA 1
ATOM 1026 C C . ALA A 1 128 ? 4.489 -1.722 10.048 1.00 85.31 128 ALA A C 1
ATOM 1028 O O . ALA A 1 128 ? 5.519 -2.078 9.478 1.00 85.31 128 ALA A O 1
ATOM 1029 N N . SER A 1 129 ? 3.542 -1.009 9.430 1.00 80.94 129 SER A N 1
ATOM 1030 C CA . SER A 1 129 ? 3.631 -0.612 8.020 1.00 80.94 129 SER A CA 1
ATOM 1031 C C . SER A 1 129 ? 4.828 0.310 7.776 1.00 80.94 129 SER A C 1
ATOM 1033 O O . SER A 1 129 ? 5.579 0.108 6.825 1.00 80.94 129 SER A O 1
ATOM 1035 N N . MET A 1 130 ? 5.058 1.279 8.666 1.00 81.88 130 MET A N 1
ATOM 1036 C CA . MET A 1 130 ? 6.189 2.201 8.577 1.00 81.88 130 MET A CA 1
ATOM 1037 C C . MET A 1 130 ? 7.529 1.471 8.708 1.00 81.88 130 MET A C 1
ATOM 1039 O O . MET A 1 130 ? 8.436 1.706 7.915 1.00 81.88 130 MET A O 1
ATOM 1043 N N . GLY A 1 131 ? 7.644 0.540 9.659 1.00 84.44 131 GLY A N 1
ATOM 1044 C CA . GLY A 1 131 ? 8.843 -0.278 9.832 1.00 84.44 131 GLY A CA 1
ATOM 1045 C C . GLY A 1 131 ? 9.169 -1.089 8.579 1.00 84.44 131 GLY A C 1
ATOM 1046 O O . GLY A 1 131 ? 10.311 -1.094 8.128 1.00 84.44 131 GLY A O 1
ATOM 1047 N N . VAL A 1 132 ? 8.158 -1.709 7.965 1.00 82.12 132 VAL A N 1
ATOM 1048 C CA . VAL A 1 132 ? 8.328 -2.461 6.714 1.00 82.12 132 VAL A CA 1
ATOM 1049 C C . VAL A 1 132 ? 8.793 -1.553 5.570 1.00 82.12 132 VAL A C 1
ATOM 1051 O O . VAL A 1 132 ? 9.718 -1.918 4.850 1.00 82.12 132 VAL A O 1
ATOM 1054 N N . LEU A 1 133 ? 8.214 -0.359 5.422 1.00 81.50 133 LEU A N 1
ATOM 1055 C CA . LEU A 1 133 ? 8.599 0.591 4.370 1.00 81.50 133 LEU A CA 1
ATOM 1056 C C . LEU A 1 133 ? 10.023 1.128 4.538 1.00 81.50 133 LEU A C 1
ATOM 1058 O O . LEU A 1 133 ? 10.757 1.256 3.557 1.00 81.50 133 LEU A O 1
ATOM 1062 N N . VAL A 1 134 ? 10.435 1.393 5.780 1.00 80.56 134 VAL A N 1
ATOM 1063 C CA . VAL A 1 134 ? 11.814 1.786 6.093 1.00 80.56 134 VAL A CA 1
ATOM 1064 C C . VAL A 1 134 ? 12.782 0.661 5.728 1.00 80.56 134 VAL A C 1
ATOM 1066 O O . VAL A 1 134 ? 13.797 0.927 5.094 1.00 80.56 134 VAL A O 1
ATOM 1069 N N . VAL A 1 135 ? 12.449 -0.596 6.043 1.00 81.38 135 VAL A N 1
ATOM 1070 C CA . VAL A 1 135 ? 13.261 -1.768 5.661 1.00 81.38 135 VAL A CA 1
ATOM 1071 C C . VAL A 1 135 ? 13.319 -1.958 4.141 1.00 81.38 135 VAL A C 1
ATOM 1073 O O . VAL A 1 135 ? 14.325 -2.426 3.618 1.00 81.38 135 VAL A O 1
ATOM 1076 N N . GLN A 1 136 ? 12.275 -1.565 3.410 1.00 78.69 136 GLN A N 1
ATOM 1077 C CA . GLN A 1 136 ? 12.262 -1.602 1.942 1.00 78.69 136 GLN A CA 1
ATOM 1078 C C . GLN A 1 136 ? 13.065 -0.470 1.285 1.00 78.69 136 GLN A C 1
ATOM 1080 O O . GLN A 1 136 ? 13.176 -0.456 0.057 1.00 78.69 136 GLN A O 1
ATOM 1085 N N . HIS A 1 137 ? 13.634 0.442 2.084 1.00 75.25 137 HIS A N 1
ATOM 1086 C CA . HIS A 1 137 ? 14.324 1.657 1.644 1.00 75.25 137 HIS A CA 1
ATOM 1087 C C . HIS A 1 137 ? 13.447 2.565 0.762 1.00 75.25 137 HIS A C 1
ATOM 1089 O O . HIS A 1 137 ? 13.945 3.258 -0.126 1.00 75.25 137 HIS A O 1
ATOM 1095 N N . ASP A 1 138 ? 12.133 2.593 1.014 1.00 76.12 138 ASP A N 1
ATOM 1096 C CA . ASP A 1 138 ? 11.185 3.422 0.267 1.00 76.12 138 ASP A CA 1
ATOM 1097 C C . ASP A 1 138 ? 10.771 4.666 1.069 1.00 76.12 138 ASP A C 1
ATOM 1099 O O . ASP A 1 138 ? 9.717 4.740 1.714 1.00 76.12 138 ASP A O 1
ATOM 1103 N N . LEU A 1 139 ? 11.645 5.673 1.043 1.00 71.88 139 LEU A N 1
ATOM 1104 C CA . LEU A 1 139 ? 11.440 6.955 1.728 1.00 71.88 139 LEU A CA 1
ATOM 1105 C C . LEU A 1 139 ? 10.273 7.770 1.141 1.00 71.88 139 LEU A C 1
ATOM 1107 O O . LEU A 1 139 ? 9.665 8.579 1.838 1.00 71.88 139 LEU A O 1
ATOM 1111 N N . GLY A 1 140 ? 9.941 7.555 -0.134 1.00 75.19 140 GLY A N 1
ATOM 1112 C CA . GLY A 1 140 ? 8.842 8.252 -0.797 1.00 75.19 140 GLY A CA 1
ATOM 1113 C C . GLY A 1 140 ? 7.481 7.739 -0.335 1.00 75.19 140 GLY A C 1
ATOM 1114 O O . GLY A 1 140 ? 6.619 8.524 0.063 1.00 75.19 140 GLY A O 1
ATOM 1115 N N . THR A 1 141 ? 7.270 6.421 -0.350 1.00 72.62 141 THR A N 1
ATOM 1116 C CA . THR A 1 141 ? 5.971 5.855 0.043 1.00 72.62 141 THR A CA 1
ATOM 1117 C C . THR A 1 141 ? 5.717 5.943 1.543 1.00 72.62 141 THR A C 1
ATOM 1119 O O . THR A 1 141 ? 4.583 6.225 1.934 1.00 72.62 141 THR A O 1
ATOM 1122 N N . SER A 1 142 ? 6.746 5.796 2.381 1.00 74.50 142 SER A N 1
ATOM 1123 C CA . SER A 1 142 ? 6.656 6.035 3.833 1.00 74.50 142 SER A CA 1
ATOM 1124 C C . SER A 1 142 ? 6.153 7.442 4.161 1.00 74.50 142 SER A C 1
ATOM 1126 O O . SER A 1 142 ? 5.250 7.585 4.987 1.00 74.50 142 SER A O 1
ATOM 1128 N N . LEU A 1 143 ? 6.635 8.473 3.457 1.00 78.25 143 LEU A N 1
ATOM 1129 C CA . LEU A 1 143 ? 6.159 9.846 3.642 1.00 78.25 143 LEU A CA 1
ATOM 1130 C C . LEU A 1 143 ? 4.673 10.005 3.267 1.00 78.25 143 LEU A C 1
ATOM 1132 O O . LEU A 1 143 ? 3.924 10.687 3.963 1.00 78.25 143 LEU A O 1
ATOM 1136 N N . MET A 1 144 ? 4.220 9.344 2.196 1.00 80.06 144 MET A N 1
ATOM 1137 C CA . MET A 1 144 ? 2.807 9.364 1.789 1.00 80.06 144 MET A CA 1
ATOM 1138 C C . MET A 1 144 ? 1.902 8.656 2.807 1.00 80.06 144 MET A C 1
ATOM 1140 O O . MET A 1 144 ? 0.821 9.151 3.119 1.00 80.06 144 MET A O 1
ATOM 1144 N N . PHE A 1 145 ? 2.342 7.514 3.344 1.00 73.88 145 PHE A N 1
ATOM 1145 C CA . PHE A 1 145 ? 1.633 6.805 4.414 1.00 73.88 145 PHE A CA 1
ATOM 1146 C C . PHE A 1 145 ? 1.586 7.615 5.711 1.00 73.88 145 PHE A C 1
ATOM 1148 O O . PHE A 1 145 ? 0.566 7.620 6.398 1.00 73.88 145 PHE A O 1
ATOM 1155 N N . PHE A 1 146 ? 2.672 8.317 6.038 1.00 74.56 146 PHE A N 1
ATOM 1156 C CA . PHE A 1 146 ? 2.708 9.253 7.155 1.00 74.56 146 PHE A CA 1
ATOM 1157 C C . PHE A 1 146 ? 1.666 10.362 6.965 1.00 74.56 146 PHE A C 1
ATOM 1159 O O . PHE A 1 146 ? 0.827 10.569 7.839 1.00 74.56 146 PHE A O 1
ATOM 1166 N N . ALA A 1 147 ? 1.660 11.018 5.801 1.00 75.50 147 ALA A N 1
ATOM 1167 C CA . ALA A 1 147 ? 0.711 12.084 5.491 1.00 75.50 147 ALA A CA 1
ATOM 1168 C C . ALA A 1 147 ? -0.750 11.608 5.545 1.00 75.50 147 ALA A C 1
ATOM 1170 O O . ALA A 1 147 ? -1.586 12.309 6.095 1.00 75.50 147 ALA A O 1
ATOM 1171 N N . MET A 1 148 ? -1.053 10.406 5.046 1.00 73.00 148 MET A N 1
ATOM 1172 C CA . MET A 1 148 ? -2.401 9.819 5.092 1.00 73.00 148 MET A CA 1
ATOM 1173 C C . MET A 1 148 ? -2.921 9.584 6.516 1.00 73.00 148 MET A C 1
ATOM 1175 O O . MET A 1 148 ? -4.125 9.612 6.731 1.00 73.00 148 MET A O 1
ATOM 1179 N N . PHE A 1 149 ? -2.035 9.307 7.472 1.00 68.44 149 PHE A N 1
ATOM 1180 C CA . PHE A 1 149 ? -2.421 9.121 8.870 1.00 68.44 149 PHE A CA 1
ATOM 1181 C C . PHE A 1 149 ? -2.598 10.452 9.613 1.00 68.44 149 PHE A C 1
ATOM 1183 O O . PHE A 1 149 ? -3.406 10.539 10.533 1.00 68.44 149 PHE A O 1
ATOM 1190 N N . VAL A 1 150 ? -1.806 11.464 9.246 1.00 68.19 150 VAL A N 1
ATOM 1191 C CA . VAL A 1 150 ? -1.814 12.783 9.896 1.00 68.19 150 VAL A CA 1
ATOM 1192 C C . VAL A 1 150 ? -2.918 13.700 9.356 1.00 68.19 150 VAL A C 1
ATOM 1194 O O . VAL A 1 150 ? -3.396 14.547 10.109 1.00 68.19 150 VAL A O 1
ATOM 1197 N N . ALA A 1 151 ? -3.279 13.561 8.077 1.00 55.31 151 ALA A N 1
ATOM 1198 C CA . ALA A 1 151 ? -4.328 14.337 7.410 1.00 55.31 151 ALA A CA 1
ATOM 1199 C C . ALA A 1 151 ? -5.737 13.922 7.856 1.00 55.31 151 ALA A C 1
ATOM 1201 O O . ALA A 1 151 ? -6.569 14.840 8.036 1.00 55.31 151 ALA A O 1
#

pLDDT: mean 76.83, std 11.68, range [46.88, 93.5]

Foldseek 3Di:
DVVVVVVVVVVVVVVVVVVVVVCCCVVPVPVVVLLVCLVVLLVLLVCLLCVLVDPVFWDADPNFGQWGQDVPPGIDGSNVSSVVSLLSNVVSLCVVCVVQQVPPADDDPNDRGHDVVSCVVVVVSLVSSLVSCVVRVNPPSSVVSVVSNVD